Protein AF-A0A1V3XWV5-F1 (afdb_monomer_lite)

Structure (mmCIF, N/CA/C/O backbone):
data_AF-A0A1V3XWV5-F1
#
_entry.id   AF-A0A1V3XWV5-F1
#
loop_
_atom_site.group_PDB
_atom_site.id
_atom_site.type_symbol
_atom_site.label_atom_id
_atom_site.label_alt_id
_atom_site.label_comp_id
_atom_site.label_asym_id
_atom_site.label_entity_id
_atom_site.label_seq_id
_atom_site.pdbx_PDB_ins_code
_atom_site.Cartn_x
_atom_site.Cartn_y
_atom_site.Cartn_z
_atom_site.occupancy
_atom_site.B_iso_or_equiv
_atom_site.auth_seq_id
_atom_site.auth_comp_id
_atom_site.auth_asym_id
_atom_site.auth_atom_id
_atom_site.pdbx_PDB_model_num
ATOM 1 N N . MET A 1 1 ? -13.512 8.940 13.513 1.00 74.88 1 MET A N 1
ATOM 2 C CA . MET A 1 1 ? -13.623 7.482 13.356 1.00 74.88 1 MET A CA 1
ATOM 3 C C . MET A 1 1 ? -14.535 6.925 14.436 1.00 74.88 1 MET A C 1
ATOM 5 O O . MET A 1 1 ? -14.360 7.259 15.603 1.00 74.88 1 MET A O 1
ATOM 9 N N . THR A 1 2 ? -15.551 6.168 14.047 1.00 80.50 2 THR A N 1
ATOM 10 C CA . THR A 1 2 ? -16.585 5.592 14.914 1.00 80.50 2 THR A CA 1
ATOM 11 C C . THR A 1 2 ? -16.366 4.089 15.097 1.00 80.50 2 THR A C 1
ATOM 13 O O . THR A 1 2 ? -15.577 3.476 14.382 1.00 80.50 2 THR A O 1
ATOM 16 N N . ARG A 1 3 ? -17.087 3.456 16.033 1.00 78.12 3 ARG A N 1
ATOM 17 C CA . ARG A 1 3 ? -17.044 1.992 16.207 1.00 78.12 3 ARG A CA 1
ATOM 18 C C . ARG A 1 3 ? -17.462 1.245 14.933 1.00 78.12 3 ARG A C 1
ATOM 20 O O . ARG A 1 3 ? -16.845 0.243 14.607 1.00 78.12 3 ARG A O 1
ATOM 27 N N . SER A 1 4 ? -18.431 1.793 14.193 1.00 82.25 4 SER A N 1
ATOM 28 C CA . SER A 1 4 ? -18.898 1.249 12.910 1.00 82.25 4 SER A CA 1
ATOM 29 C C . SER A 1 4 ? -17.804 1.268 11.835 1.00 82.25 4 SER A C 1
ATOM 31 O O . SER A 1 4 ? -17.715 0.341 11.036 1.00 82.25 4 SER A O 1
ATOM 33 N N . ASP A 1 5 ? -16.921 2.274 11.846 1.00 83.94 5 ASP A N 1
ATOM 34 C CA . ASP A 1 5 ? -15.794 2.372 10.901 1.00 83.94 5 ASP A CA 1
ATOM 35 C C . ASP A 1 5 ? -14.736 1.282 11.142 1.00 83.94 5 ASP A C 1
ATOM 37 O O . ASP A 1 5 ? -13.973 0.941 10.239 1.00 83.94 5 ASP A O 1
ATOM 41 N N . ASN A 1 6 ? -14.698 0.722 12.353 1.00 88.62 6 ASN A N 1
ATOM 42 C CA . ASN A 1 6 ? -13.770 -0.332 12.761 1.00 88.62 6 ASN A CA 1
ATOM 43 C C . ASN A 1 6 ? -14.377 -1.736 12.670 1.00 88.62 6 ASN A C 1
ATOM 45 O O . ASN A 1 6 ? -13.761 -2.694 13.137 1.00 88.62 6 ASN A O 1
ATOM 49 N N . GLU A 1 7 ? -15.566 -1.879 12.080 1.00 94.00 7 GLU A N 1
ATOM 50 C CA . GLU A 1 7 ? -16.153 -3.196 11.855 1.00 94.00 7 GLU A CA 1
ATOM 51 C C . GLU A 1 7 ? -15.254 -4.033 10.928 1.00 94.00 7 GLU A C 1
ATOM 53 O O . GLU A 1 7 ? -14.807 -3.528 9.887 1.00 94.00 7 GLU A O 1
ATOM 58 N N . PRO A 1 8 ? -15.003 -5.318 11.248 1.00 93.44 8 PRO A N 1
ATOM 59 C CA . PRO A 1 8 ? -14.084 -6.160 10.480 1.00 93.44 8 PRO A CA 1
ATOM 60 C C . PRO A 1 8 ? -14.405 -6.225 8.984 1.00 93.44 8 PRO A C 1
ATOM 62 O O . PRO A 1 8 ? -13.501 -6.240 8.151 1.00 93.44 8 PRO A O 1
ATOM 65 N N . SER A 1 9 ? -15.690 -6.215 8.623 1.00 94.56 9 SER A N 1
ATOM 66 C CA . SER A 1 9 ? -16.138 -6.232 7.228 1.00 94.56 9 SER A CA 1
ATOM 67 C C . SER A 1 9 ? -15.759 -4.959 6.467 1.00 94.56 9 SER A C 1
ATOM 69 O O . SER A 1 9 ? -15.361 -5.042 5.306 1.00 94.56 9 SER A O 1
ATOM 71 N N . ARG A 1 10 ? -15.821 -3.788 7.114 1.00 92.62 10 ARG A N 1
ATOM 72 C CA . ARG A 1 10 ? -15.394 -2.518 6.509 1.00 92.62 10 ARG A CA 1
ATOM 73 C C . ARG A 1 10 ? -13.882 -2.447 6.370 1.00 92.62 10 ARG A C 1
ATOM 75 O O . ARG A 1 10 ? -13.394 -2.054 5.315 1.00 92.62 10 ARG A O 1
ATOM 82 N N . LEU A 1 11 ? -13.150 -2.857 7.405 1.00 93.56 11 LEU A N 1
ATOM 83 C CA . LEU A 1 11 ? -11.688 -2.934 7.366 1.00 93.56 11 LEU A CA 1
ATOM 84 C C . LEU A 1 11 ? -11.208 -3.851 6.237 1.00 93.56 11 LEU A C 1
ATOM 86 O O . LEU A 1 11 ? -10.318 -3.476 5.477 1.00 93.56 11 LEU A O 1
ATOM 90 N N . ARG A 1 12 ? -11.851 -5.014 6.079 1.00 95.19 12 ARG A N 1
ATOM 91 C CA . ARG A 1 12 ? -11.579 -5.946 4.983 1.00 95.19 12 ARG A CA 1
ATOM 92 C C . ARG A 1 12 ? -11.820 -5.311 3.616 1.00 95.19 12 ARG A C 1
ATOM 94 O O . ARG A 1 12 ? -10.946 -5.401 2.766 1.00 95.19 12 ARG A O 1
ATOM 101 N N . ALA A 1 13 ? -12.953 -4.640 3.415 1.00 95.19 13 ALA A N 1
ATOM 102 C CA . ALA A 1 13 ? -13.257 -3.996 2.136 1.00 95.19 13 ALA A CA 1
ATOM 103 C C . ALA A 1 13 ? -12.2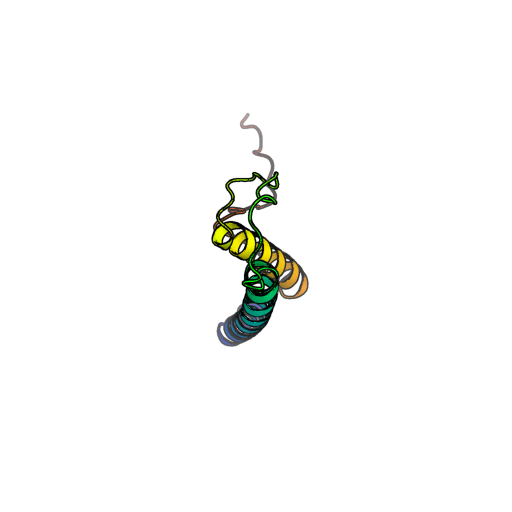13 -2.923 1.760 1.00 95.19 13 ALA A C 1
ATOM 105 O O . ALA A 1 13 ? -11.783 -2.844 0.607 1.00 95.19 13 ALA A O 1
ATOM 106 N N . VAL A 1 14 ? -11.759 -2.133 2.742 1.00 94.88 14 VAL A N 1
ATOM 107 C CA . VAL A 1 14 ? -10.671 -1.158 2.550 1.00 94.88 14 VAL A CA 1
ATOM 108 C C . VAL A 1 14 ? -9.371 -1.867 2.166 1.00 94.88 14 VAL A C 1
ATOM 110 O O . VAL A 1 14 ? -8.738 -1.480 1.188 1.00 94.88 14 VAL A O 1
ATOM 113 N N . ALA A 1 15 ? -8.991 -2.922 2.890 1.00 94.12 15 ALA A N 1
ATOM 114 C CA . ALA A 1 15 ? -7.771 -3.676 2.611 1.00 94.12 15 ALA A CA 1
ATOM 115 C C . ALA A 1 15 ? -7.779 -4.312 1.210 1.00 94.12 15 ALA A C 1
ATOM 117 O O . ALA A 1 15 ? -6.781 -4.240 0.502 1.00 94.12 15 ALA A O 1
ATOM 118 N N . GLU A 1 16 ? -8.905 -4.887 0.785 1.00 97.50 16 GLU A N 1
ATOM 119 C CA . GLU A 1 16 ? -9.054 -5.489 -0.546 1.00 97.50 16 GLU A CA 1
ATOM 120 C C . GLU A 1 16 ? -8.935 -4.450 -1.662 1.00 97.50 16 GLU A C 1
ATOM 122 O O . GLU A 1 16 ? -8.255 -4.691 -2.659 1.00 97.50 16 GLU A O 1
ATOM 127 N N . THR A 1 17 ? -9.533 -3.272 -1.466 1.00 96.50 17 THR A N 1
ATOM 128 C CA . THR A 1 17 ? -9.422 -2.153 -2.413 1.00 96.50 17 THR A CA 1
ATOM 129 C C . THR A 1 17 ? -7.967 -1.718 -2.564 1.00 96.50 17 THR A C 1
ATOM 131 O O . THR A 1 17 ? -7.448 -1.639 -3.675 1.00 96.50 17 THR A O 1
ATOM 134 N N . LEU A 1 18 ? -7.281 -1.503 -1.442 1.00 95.69 18 LEU A N 1
ATOM 135 C CA . LEU A 1 18 ? -5.883 -1.081 -1.431 1.00 95.69 18 LEU A CA 1
ATOM 136 C C . LEU A 1 18 ? -4.949 -2.136 -2.031 1.00 95.69 18 LEU A C 1
ATOM 138 O O . LEU A 1 18 ? -4.023 -1.788 -2.758 1.00 95.69 18 LEU A O 1
ATOM 142 N N . ALA A 1 19 ? -5.200 -3.420 -1.768 1.00 94.94 19 ALA A N 1
ATOM 143 C CA . ALA A 1 19 ? -4.422 -4.509 -2.346 1.00 94.94 19 ALA A CA 1
ATOM 144 C C . ALA A 1 19 ? -4.570 -4.567 -3.875 1.00 94.94 19 ALA A C 1
ATOM 146 O O . ALA A 1 19 ? -3.585 -4.792 -4.579 1.00 94.94 19 ALA A O 1
ATOM 147 N N . ALA A 1 20 ? -5.778 -4.333 -4.398 1.00 96.25 20 ALA A N 1
ATOM 148 C CA . ALA A 1 20 ? -6.015 -4.269 -5.837 1.00 96.25 20 ALA A CA 1
ATOM 149 C C . ALA A 1 20 ? -5.307 -3.064 -6.481 1.00 96.25 20 ALA A C 1
ATOM 151 O O . ALA A 1 20 ? -4.583 -3.245 -7.462 1.00 96.25 20 ALA A O 1
ATOM 152 N N . GLU A 1 21 ? -5.445 -1.868 -5.893 1.00 95.75 21 GLU A N 1
ATOM 153 C CA . GLU A 1 21 ? -4.768 -0.643 -6.351 1.00 95.75 21 GLU A CA 1
ATOM 154 C C . GLU A 1 21 ? -3.235 -0.813 -6.348 1.00 95.75 21 GLU A C 1
ATOM 156 O O . GLU A 1 21 ? -2.565 -0.506 -7.336 1.00 95.75 21 GLU A O 1
ATOM 161 N N . ALA A 1 22 ? -2.671 -1.374 -5.273 1.00 93.56 22 ALA A N 1
ATOM 162 C CA . ALA A 1 22 ? -1.239 -1.650 -5.173 1.00 93.56 22 ALA A CA 1
ATOM 163 C C . ALA A 1 22 ? -0.771 -2.670 -6.222 1.00 93.56 22 ALA A C 1
ATOM 165 O O . ALA A 1 22 ? 0.266 -2.477 -6.854 1.00 93.56 22 ALA A O 1
ATOM 166 N N . ALA A 1 23 ? -1.541 -3.736 -6.461 1.00 92.75 23 ALA A N 1
ATOM 167 C CA . ALA A 1 23 ? -1.194 -4.733 -7.468 1.00 92.75 23 ALA A CA 1
ATOM 168 C C . ALA A 1 23 ? -1.174 -4.144 -8.889 1.00 92.75 23 ALA A C 1
ATOM 170 O O . ALA A 1 23 ? -0.305 -4.496 -9.689 1.00 92.75 23 ALA A O 1
ATOM 171 N N . GLU A 1 24 ? -2.111 -3.253 -9.220 1.00 93.94 24 GLU A N 1
ATOM 172 C CA . GLU A 1 24 ? -2.110 -2.523 -10.493 1.00 93.94 24 GLU A CA 1
ATOM 173 C C . GLU A 1 24 ? -0.894 -1.608 -10.623 1.00 93.94 24 GLU A C 1
ATOM 175 O O . GLU A 1 24 ? -0.195 -1.655 -11.639 1.00 93.94 24 GLU A O 1
ATOM 180 N N . PHE A 1 25 ? -0.592 -0.848 -9.572 1.00 92.00 25 PHE A N 1
ATOM 181 C CA . PHE A 1 25 ? 0.564 0.038 -9.529 1.00 92.00 25 PHE A CA 1
ATOM 182 C C . PHE A 1 25 ? 1.887 -0.720 -9.717 1.00 92.00 25 PHE A C 1
ATOM 184 O O . PHE A 1 25 ? 2.686 -0.368 -10.587 1.00 92.00 25 PHE A O 1
ATOM 191 N N . VAL A 1 26 ? 2.093 -1.811 -8.973 1.00 90.31 26 VAL A N 1
ATOM 192 C CA . VAL A 1 26 ? 3.289 -2.663 -9.074 1.00 90.31 26 VAL A CA 1
ATOM 193 C C . VAL A 1 26 ? 3.445 -3.232 -10.484 1.00 90.31 26 VAL A C 1
ATOM 195 O O . VAL A 1 26 ? 4.554 -3.238 -11.022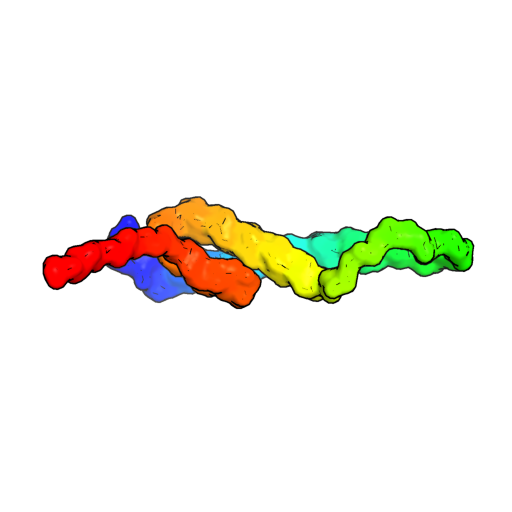 1.00 90.31 26 VAL A O 1
ATOM 198 N N . ARG A 1 27 ? 2.354 -3.687 -11.118 1.00 89.12 27 ARG A N 1
ATOM 199 C CA . ARG A 1 27 ? 2.398 -4.174 -12.508 1.00 89.12 27 ARG A CA 1
ATOM 200 C C . ARG A 1 27 ? 2.874 -3.086 -13.472 1.00 89.12 27 ARG A C 1
ATOM 202 O O . ARG A 1 27 ? 3.742 -3.368 -14.297 1.00 89.12 27 ARG A O 1
ATOM 209 N N . GLY A 1 28 ? 2.357 -1.863 -13.342 1.00 87.12 28 GLY A N 1
ATOM 210 C CA . GLY A 1 28 ? 2.774 -0.717 -14.156 1.00 87.12 28 GLY A CA 1
ATOM 211 C C . GLY A 1 28 ? 4.245 -0.351 -13.948 1.00 87.12 28 GLY A C 1
ATOM 212 O O . GLY A 1 28 ? 5.020 -0.323 -14.902 1.00 87.12 28 GLY A O 1
ATOM 213 N N . ARG A 1 29 ? 4.671 -0.174 -12.693 1.00 85.19 29 ARG A N 1
ATOM 214 C CA . ARG A 1 29 ? 6.054 0.210 -12.357 1.00 85.19 29 ARG A CA 1
ATOM 215 C C . ARG A 1 29 ? 7.079 -0.838 -12.768 1.00 85.19 29 ARG A C 1
ATOM 217 O O . ARG A 1 29 ? 8.142 -0.487 -13.271 1.00 85.19 29 ARG A O 1
ATOM 224 N N . ARG A 1 30 ? 6.764 -2.129 -12.619 1.00 82.62 30 ARG A N 1
ATOM 225 C CA . ARG A 1 30 ? 7.634 -3.206 -13.114 1.00 82.62 30 ARG A CA 1
ATOM 226 C C . ARG A 1 30 ? 7.740 -3.173 -14.637 1.00 82.62 30 ARG A C 1
ATOM 228 O O . ARG A 1 30 ? 8.840 -3.326 -15.155 1.00 82.62 30 ARG A O 1
ATOM 235 N N . ALA A 1 31 ? 6.643 -2.941 -15.356 1.00 80.44 31 ALA A N 1
ATOM 236 C CA . ALA A 1 31 ? 6.697 -2.800 -16.809 1.00 80.44 31 ALA A CA 1
ATOM 237 C C . ALA A 1 31 ? 7.541 -1.587 -17.244 1.00 80.44 31 ALA A C 1
ATOM 239 O O . ALA A 1 31 ? 8.277 -1.690 -18.215 1.00 80.44 31 ALA A O 1
ATOM 240 N N . GLU A 1 32 ? 7.5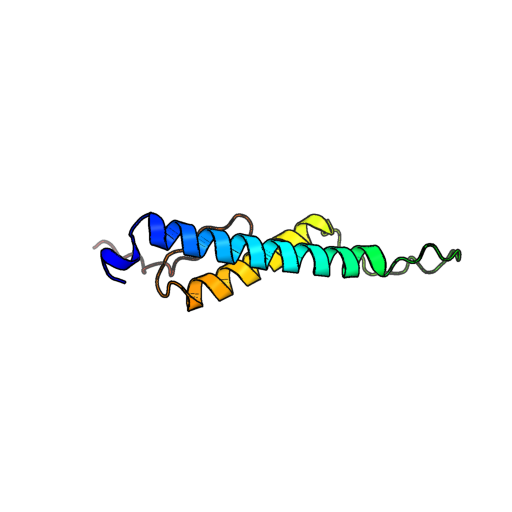10 -0.474 -16.512 1.00 79.25 32 GLU A N 1
ATOM 241 C CA . GLU A 1 32 ? 8.371 0.687 -16.784 1.00 79.25 32 GLU A CA 1
ATOM 242 C C . GLU A 1 32 ? 9.852 0.387 -16.514 1.00 79.25 32 GLU A C 1
ATOM 244 O O . GLU A 1 32 ? 10.702 0.645 -17.363 1.00 79.25 32 GLU A O 1
ATOM 249 N N . ILE A 1 33 ? 10.171 -0.189 -15.351 1.00 76.25 33 ILE A N 1
ATOM 250 C CA . ILE A 1 33 ? 11.555 -0.450 -14.928 1.00 76.25 33 ILE A CA 1
ATOM 251 C C . ILE A 1 33 ? 12.207 -1.544 -15.784 1.00 76.25 33 ILE A C 1
ATOM 253 O O . ILE A 1 33 ? 13.369 -1.418 -16.161 1.00 76.25 33 ILE A O 1
ATOM 257 N N . PHE A 1 34 ? 11.467 -2.606 -16.113 1.00 70.56 34 PHE A N 1
ATOM 258 C CA . PHE A 1 34 ? 11.996 -3.755 -16.854 1.00 70.56 34 PHE A CA 1
ATOM 259 C C . PHE A 1 34 ? 11.703 -3.703 -18.364 1.00 70.56 34 PHE A C 1
ATOM 261 O O . PHE A 1 34 ? 12.447 -4.294 -19.142 1.00 70.56 34 PHE A O 1
ATOM 268 N N . GLY A 1 35 ? 10.655 -3.002 -18.807 1.00 63.00 35 GLY A N 1
ATOM 269 C CA . GLY A 1 35 ? 10.257 -2.896 -20.220 1.00 63.00 35 GLY A CA 1
ATOM 270 C C . GLY A 1 35 ? 10.954 -1.781 -21.007 1.00 63.00 35 GLY A C 1
ATOM 271 O O . GLY A 1 35 ? 10.932 -1.808 -22.234 1.00 63.00 35 GLY A O 1
ATOM 272 N N . LEU A 1 36 ? 11.629 -0.840 -20.334 1.00 54.88 36 LEU A N 1
ATOM 273 C CA . LEU A 1 36 ? 12.536 0.134 -20.966 1.00 54.88 36 LEU A CA 1
ATOM 274 C C . LEU A 1 36 ? 13.909 -0.456 -21.339 1.00 54.88 36 LEU A C 1
ATOM 276 O O . LEU A 1 36 ? 14.741 0.254 -21.901 1.00 54.88 36 LEU A O 1
ATOM 280 N N . HIS A 1 37 ? 14.136 -1.747 -21.085 1.00 50.75 37 HIS A N 1
ATOM 281 C CA . HIS A 1 37 ? 15.217 -2.517 -21.693 1.00 50.75 37 HIS A CA 1
ATOM 282 C C . HIS A 1 37 ? 14.653 -3.377 -22.832 1.00 50.75 37 HIS A C 1
ATOM 284 O O . HIS A 1 37 ? 14.483 -4.587 -22.657 1.00 50.75 37 HIS A O 1
ATOM 290 N N . PRO A 1 38 ? 14.362 -2.812 -24.023 1.00 42.81 38 PRO A N 1
ATOM 291 C CA . PRO A 1 38 ? 14.338 -3.662 -25.193 1.00 42.81 38 PRO A CA 1
ATOM 292 C C . PRO A 1 38 ? 15.740 -4.267 -25.293 1.00 42.81 38 PRO A C 1
ATOM 294 O O . PRO A 1 38 ? 16.746 -3.566 -25.172 1.00 42.81 38 PRO A O 1
ATOM 297 N N . ALA A 1 39 ? 15.808 -5.582 -25.461 1.00 45.50 39 ALA A N 1
ATOM 298 C CA . ALA A 1 39 ? 17.025 -6.291 -25.818 1.00 45.50 39 ALA A CA 1
ATOM 299 C C . ALA A 1 39 ? 17.457 -5.884 -27.240 1.00 45.50 39 ALA A C 1
ATOM 301 O O . ALA A 1 39 ? 17.422 -6.680 -28.172 1.00 45.50 39 ALA A O 1
ATOM 302 N N . THR A 1 40 ? 17.798 -4.613 -27.430 1.00 41.31 40 THR A N 1
ATOM 303 C CA . THR A 1 40 ? 18.519 -4.130 -28.595 1.00 41.31 40 THR A CA 1
ATOM 304 C C . THR A 1 40 ? 19.982 -4.127 -28.212 1.00 41.31 40 THR A C 1
ATOM 306 O O . THR A 1 40 ? 20.420 -3.304 -27.407 1.00 41.31 40 THR A O 1
ATOM 309 N N . ASP A 1 41 ? 20.705 -5.085 -28.781 1.00 49.81 41 ASP A N 1
ATOM 310 C CA . ASP A 1 41 ? 22.140 -5.014 -29.011 1.00 49.81 41 ASP A CA 1
ATOM 311 C C . ASP A 1 41 ? 22.601 -3.568 -29.195 1.00 49.81 41 ASP A C 1
ATOM 313 O O . ASP A 1 41 ? 22.227 -2.906 -30.164 1.00 49.81 41 ASP A O 1
ATOM 317 N N . SER A 1 42 ? 23.429 -3.090 -28.274 1.00 39.16 42 SER A N 1
ATOM 318 C CA . SER A 1 42 ? 24.605 -2.275 -28.570 1.00 39.16 42 SER A CA 1
ATOM 319 C C . SER A 1 42 ? 25.347 -2.061 -27.263 1.00 39.16 42 SER A C 1
ATOM 321 O O . SER A 1 42 ? 24.842 -1.444 -26.324 1.00 39.16 42 SER A O 1
ATOM 323 N N . GLY A 1 43 ? 26.552 -2.622 -27.200 1.00 47.59 43 GLY A N 1
ATOM 324 C CA . GLY A 1 43 ? 27.502 -2.308 -26.151 1.00 47.59 43 GLY A CA 1
ATOM 325 C C . GLY A 1 43 ? 27.710 -0.797 -26.020 1.00 47.59 43 GLY A C 1
ATOM 326 O O . GLY A 1 43 ? 27.503 -0.035 -26.961 1.00 47.59 43 GLY A O 1
ATOM 327 N N . ASP A 1 44 ? 28.172 -0.408 -24.836 1.00 42.50 44 ASP A N 1
ATOM 328 C CA . ASP A 1 44 ? 28.801 0.888 -24.544 1.00 42.50 44 ASP A CA 1
ATOM 329 C C . ASP A 1 44 ? 27.937 2.031 -23.969 1.00 42.50 44 ASP A C 1
ATOM 331 O O . ASP A 1 44 ? 28.421 3.147 -23.800 1.00 42.50 44 ASP A O 1
ATOM 335 N N . ALA A 1 45 ? 26.703 1.766 -23.522 1.00 42.88 45 ALA A N 1
ATOM 336 C CA . ALA A 1 45 ? 25.894 2.762 -22.793 1.00 42.88 45 ALA A CA 1
ATOM 337 C C . ALA A 1 45 ? 25.656 2.434 -21.304 1.00 42.88 45 ALA A C 1
ATOM 339 O O . ALA A 1 45 ? 24.756 2.992 -20.676 1.00 42.88 45 ALA A O 1
ATOM 340 N N . VAL A 1 46 ? 26.495 1.588 -20.692 1.00 44.41 46 VAL A N 1
ATOM 341 C CA . VAL A 1 46 ? 26.559 1.431 -19.224 1.00 44.41 46 VAL A CA 1
ATOM 342 C C . VAL A 1 46 ? 27.318 2.625 -18.630 1.00 44.41 46 VAL A C 1
ATOM 344 O O . VAL A 1 46 ? 28.379 2.497 -18.026 1.00 44.41 46 VAL A O 1
ATOM 347 N N . ARG A 1 47 ? 26.789 3.833 -18.832 1.00 42.69 47 ARG A N 1
ATOM 348 C CA . ARG A 1 47 ? 27.208 5.024 -18.093 1.00 42.69 47 ARG A CA 1
ATOM 349 C C . ARG A 1 47 ? 26.035 5.574 -17.301 1.00 42.69 47 ARG A C 1
ATOM 351 O O . ARG A 1 47 ? 25.249 6.387 -17.767 1.00 42.69 47 ARG A O 1
ATOM 358 N N . THR A 1 48 ? 26.024 5.139 -16.046 1.00 44.25 48 THR A N 1
ATOM 359 C CA . THR A 1 48 ? 25.656 5.963 -14.895 1.00 44.25 48 THR A CA 1
ATOM 360 C C . THR A 1 48 ? 24.188 6.379 -14.816 1.00 44.25 48 THR A C 1
ATOM 362 O O . THR A 1 48 ? 23.840 7.549 -14.937 1.00 44.25 48 THR A O 1
ATOM 365 N N . LYS A 1 49 ? 23.350 5.437 -14.387 1.00 42.03 49 LYS A N 1
ATOM 366 C CA . LYS A 1 49 ? 22.538 5.690 -13.187 1.00 42.03 49 LYS A CA 1
ATOM 367 C C . LYS A 1 49 ? 22.836 4.617 -12.153 1.00 42.03 49 LYS A C 1
ATOM 369 O O . LYS A 1 49 ? 22.056 3.720 -11.870 1.00 42.03 49 LYS A O 1
ATOM 374 N N . THR A 1 50 ? 24.051 4.735 -11.634 1.00 46.62 50 THR A N 1
ATOM 375 C CA . THR A 1 50 ? 24.545 4.077 -10.435 1.00 46.62 50 THR A CA 1
ATOM 376 C C . THR A 1 50 ? 23.744 4.598 -9.246 1.00 46.62 50 THR A C 1
ATOM 378 O O . THR A 1 50 ? 24.057 5.633 -8.662 1.00 46.62 50 THR A O 1
ATOM 381 N N . THR A 1 51 ? 22.681 3.900 -8.879 1.00 45.56 51 THR A N 1
ATOM 382 C CA . THR A 1 51 ? 22.250 3.850 -7.483 1.00 45.56 51 THR A CA 1
ATOM 383 C C . THR A 1 51 ? 21.922 2.387 -7.201 1.00 45.56 51 THR A C 1
ATOM 385 O O . THR A 1 51 ? 21.089 1.828 -7.908 1.00 45.56 51 THR A O 1
ATOM 388 N N . PRO A 1 52 ? 22.610 1.724 -6.254 1.00 47.91 52 PRO A N 1
ATOM 389 C CA . PRO A 1 52 ? 22.405 0.315 -5.926 1.00 47.91 52 PRO A CA 1
ATOM 390 C C . PRO A 1 52 ? 21.135 0.139 -5.085 1.00 47.91 52 PRO A C 1
ATOM 392 O O . PRO A 1 52 ? 21.158 -0.436 -4.005 1.00 47.91 52 PRO A O 1
ATOM 395 N N . THR A 1 53 ? 20.025 0.698 -5.543 1.00 52.97 53 THR A N 1
ATOM 396 C CA . THR A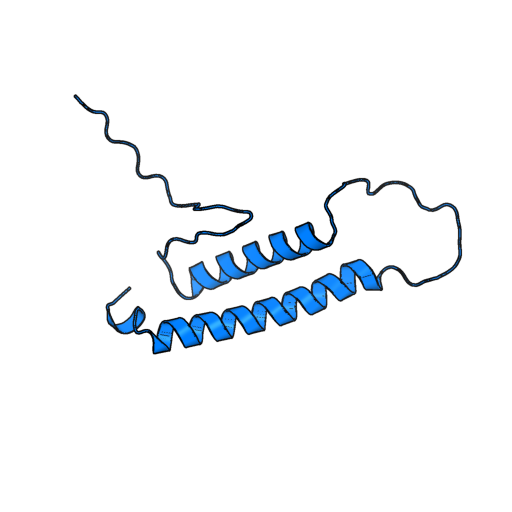 1 53 ? 18.706 0.336 -5.043 1.00 52.97 53 THR A CA 1
ATOM 397 C C . THR A 1 53 ? 18.231 -0.796 -5.925 1.00 52.97 53 THR A C 1
ATOM 399 O O . THR A 1 53 ? 18.039 -0.596 -7.125 1.00 52.97 53 THR A O 1
ATOM 402 N N . ASP A 1 54 ? 18.116 -1.986 -5.340 1.00 65.00 54 ASP A N 1
ATOM 403 C CA . ASP A 1 54 ? 17.443 -3.114 -5.968 1.00 65.00 54 ASP A CA 1
ATOM 404 C C . ASP A 1 54 ? 16.121 -2.593 -6.570 1.00 65.00 54 ASP A C 1
ATOM 406 O O . ASP A 1 54 ? 15.345 -1.950 -5.853 1.00 65.00 54 ASP A O 1
ATOM 410 N N . PRO A 1 55 ? 15.874 -2.757 -7.884 1.00 64.75 55 PRO A N 1
ATOM 411 C CA . PRO A 1 55 ? 14.640 -2.291 -8.510 1.00 64.75 55 PRO A CA 1
ATOM 412 C C . PRO A 1 55 ? 13.387 -2.811 -7.791 1.00 64.75 55 PRO A C 1
ATOM 414 O O . PRO A 1 55 ? 12.350 -2.154 -7.850 1.00 64.75 55 PRO A O 1
ATOM 417 N N . VAL A 1 56 ? 13.488 -3.937 -7.076 1.00 71.25 56 VAL A N 1
ATOM 418 C CA . VAL A 1 56 ? 12.441 -4.442 -6.180 1.00 71.25 56 VAL A CA 1
ATOM 419 C C . VAL A 1 56 ? 12.199 -3.475 -5.014 1.00 71.25 56 VAL A C 1
ATOM 421 O O . VAL A 1 56 ? 11.086 -2.982 -4.876 1.00 71.25 56 VAL A O 1
ATOM 424 N N . THR A 1 57 ? 13.241 -3.067 -4.283 1.00 79.38 57 THR A N 1
ATOM 425 C CA . THR A 1 57 ? 13.142 -2.089 -3.181 1.00 79.38 57 THR A CA 1
ATOM 426 C C . THR A 1 57 ? 12.546 -0.747 -3.621 1.00 79.38 57 THR A C 1
ATOM 428 O O . THR A 1 57 ? 11.809 -0.116 -2.864 1.00 79.38 57 THR A O 1
ATOM 431 N N . VAL A 1 58 ? 12.821 -0.292 -4.851 1.00 81.56 58 VAL A N 1
ATOM 432 C CA . VAL A 1 58 ? 12.219 0.948 -5.384 1.00 81.56 58 VAL A CA 1
ATOM 433 C C . VAL A 1 58 ? 10.711 0.792 -5.572 1.00 81.56 58 VAL A C 1
ATOM 435 O O . VAL A 1 58 ? 9.948 1.674 -5.178 1.00 81.56 58 VAL A O 1
ATOM 438 N N . VAL A 1 59 ? 10.278 -0.323 -6.166 1.00 85.06 59 VAL A N 1
ATOM 439 C CA . VAL A 1 59 ? 8.853 -0.611 -6.370 1.00 85.06 59 VAL A CA 1
ATOM 440 C C . VAL A 1 59 ? 8.139 -0.775 -5.030 1.00 85.06 59 VAL A C 1
ATOM 442 O O . VAL A 1 59 ? 7.037 -0.249 -4.876 1.00 85.06 59 VAL A O 1
ATOM 445 N N . ASP A 1 60 ? 8.771 -1.427 -4.057 1.00 85.62 60 ASP A N 1
ATOM 446 C CA . ASP A 1 60 ? 8.214 -1.628 -2.717 1.00 85.62 60 ASP A CA 1
ATOM 447 C C . ASP A 1 60 ? 8.046 -0.286 -1.983 1.00 85.62 60 ASP A C 1
ATOM 449 O O . ASP A 1 60 ? 6.952 0.035 -1.514 1.00 85.62 60 ASP A O 1
ATOM 453 N N . THR A 1 61 ? 9.068 0.580 -2.013 1.00 86.00 61 THR A N 1
ATOM 454 C CA . THR A 1 61 ? 9.010 1.933 -1.421 1.00 86.00 61 THR A CA 1
ATOM 455 C C . THR A 1 61 ? 7.911 2.794 -2.055 1.00 86.00 61 THR A C 1
ATOM 457 O O . THR A 1 61 ? 7.145 3.468 -1.357 1.00 86.00 61 THR A O 1
ATOM 460 N N . ASP A 1 62 ? 7.810 2.784 -3.387 1.00 88.94 62 ASP A N 1
ATOM 461 C CA . ASP A 1 62 ? 6.776 3.529 -4.110 1.00 88.94 62 ASP A CA 1
ATOM 462 C C . ASP A 1 62 ? 5.366 3.002 -3.788 1.00 88.94 62 ASP A C 1
ATOM 464 O O . ASP A 1 62 ? 4.422 3.786 -3.641 1.00 88.94 62 ASP A O 1
ATOM 468 N N . THR A 1 63 ? 5.229 1.682 -3.644 1.00 90.38 63 THR A N 1
ATOM 469 C CA . THR A 1 63 ? 3.965 1.027 -3.285 1.00 90.38 63 THR A CA 1
ATOM 470 C C . THR A 1 63 ? 3.552 1.381 -1.860 1.00 90.38 63 THR A C 1
ATOM 472 O O . THR A 1 63 ? 2.392 1.729 -1.630 1.00 90.38 63 THR A O 1
ATOM 475 N N . GLU A 1 64 ? 4.487 1.383 -0.904 1.00 90.81 64 GLU A N 1
ATOM 476 C CA . GLU A 1 64 ? 4.206 1.813 0.468 1.00 90.81 64 GLU A CA 1
ATOM 477 C C . GLU A 1 64 ? 3.729 3.273 0.505 1.00 90.81 64 GLU A C 1
ATOM 479 O O . GLU A 1 64 ? 2.761 3.597 1.203 1.00 90.81 64 GLU A O 1
ATOM 484 N N . ARG A 1 65 ? 4.356 4.163 -0.273 1.00 90.56 65 ARG A N 1
ATOM 485 C CA . ARG A 1 65 ? 3.937 5.568 -0.358 1.00 90.56 65 ARG A CA 1
ATOM 486 C C . ARG A 1 65 ? 2.505 5.705 -0.880 1.00 90.56 65 ARG A C 1
ATOM 488 O O . ARG A 1 65 ? 1.714 6.418 -0.261 1.00 90.56 65 ARG A O 1
ATOM 495 N N . LEU A 1 66 ? 2.154 4.991 -1.953 1.00 92.75 66 LEU A N 1
ATOM 496 C CA . LEU A 1 66 ? 0.784 4.961 -2.478 1.00 92.75 66 LEU A CA 1
ATOM 497 C C . LEU A 1 66 ? -0.205 4.503 -1.401 1.00 92.75 66 LEU A C 1
ATOM 499 O O . LEU A 1 66 ? -1.211 5.170 -1.154 1.00 92.75 66 LEU A O 1
ATOM 503 N N . LEU A 1 67 ? 0.094 3.398 -0.716 1.00 92.38 67 LEU A N 1
ATOM 504 C CA . LEU A 1 67 ? -0.776 2.856 0.327 1.00 92.38 67 LEU A CA 1
ATOM 505 C C . LEU A 1 67 ? -0.976 3.847 1.478 1.00 92.38 67 LEU A C 1
ATOM 507 O O . LEU A 1 67 ? -2.099 4.013 1.956 1.00 92.38 67 LEU A O 1
ATOM 511 N N . ARG A 1 68 ? 0.080 4.555 1.895 1.00 91.25 68 ARG A N 1
ATOM 512 C CA . ARG A 1 68 ? -0.006 5.602 2.924 1.00 91.25 68 ARG A CA 1
ATOM 513 C C . ARG A 1 68 ? -0.906 6.757 2.494 1.00 91.25 68 ARG A C 1
ATOM 515 O O . ARG A 1 68 ? -1.776 7.160 3.265 1.00 91.25 68 ARG A O 1
ATOM 522 N N . GLU A 1 69 ? -0.741 7.266 1.275 1.00 91.31 69 GLU A N 1
ATOM 523 C CA . GLU A 1 69 ? -1.566 8.354 0.733 1.00 91.31 69 GLU A CA 1
ATOM 524 C C . GLU A 1 69 ? -3.052 7.961 0.681 1.00 91.31 69 GLU A C 1
ATOM 526 O O . GLU A 1 69 ? -3.924 8.733 1.093 1.00 91.31 69 GLU A O 1
ATOM 531 N N . ARG A 1 70 ? -3.352 6.734 0.242 1.00 94.31 70 ARG A N 1
ATOM 532 C CA . ARG A 1 70 ? -4.726 6.220 0.158 1.00 94.31 70 ARG A CA 1
ATOM 533 C C . ARG A 1 70 ? -5.337 5.952 1.530 1.00 94.31 70 ARG A C 1
ATOM 535 O O . ARG A 1 70 ? -6.493 6.306 1.757 1.00 94.31 70 ARG A O 1
ATOM 542 N N . LEU A 1 71 ? -4.572 5.408 2.476 1.00 91.81 71 LEU A N 1
ATOM 543 C CA . LEU A 1 71 ? -5.031 5.203 3.853 1.00 91.81 71 LEU A CA 1
ATOM 544 C C . LEU A 1 71 ? -5.335 6.521 4.567 1.00 91.81 71 LEU A C 1
ATOM 546 O O . LEU A 1 71 ? -6.339 6.597 5.267 1.00 91.81 71 LEU A O 1
ATOM 550 N N . VAL A 1 72 ? -4.547 7.578 4.349 1.00 90.88 72 VAL A N 1
ATOM 551 C CA . VAL A 1 72 ? -4.845 8.913 4.903 1.00 90.88 72 VAL A CA 1
ATOM 552 C C . VAL A 1 72 ? -6.185 9.452 4.385 1.00 90.88 72 VAL A C 1
ATOM 554 O O . VAL A 1 72 ? -6.916 10.090 5.141 1.00 90.88 72 VAL A O 1
ATOM 557 N N . GLN A 1 73 ? -6.531 9.174 3.124 1.00 89.62 73 GLN A N 1
ATOM 558 C CA . GLN A 1 73 ? -7.806 9.587 2.527 1.00 89.62 73 GLN A CA 1
ATOM 559 C C . GLN A 1 73 ? -8.987 8.744 3.025 1.00 89.62 73 GLN A C 1
ATOM 561 O O . GLN A 1 73 ? -10.036 9.288 3.363 1.00 89.62 73 GLN A O 1
ATOM 566 N N . LEU A 1 74 ? -8.829 7.418 3.065 1.00 89.44 74 LEU A N 1
ATOM 567 C CA . LEU A 1 74 ? -9.906 6.484 3.409 1.00 89.44 74 LEU A CA 1
ATOM 568 C C . LEU A 1 74 ? -10.135 6.364 4.919 1.00 89.44 74 LEU A C 1
ATOM 570 O O . LEU A 1 74 ? -11.252 6.089 5.357 1.00 89.44 74 LEU A O 1
ATOM 574 N N . ARG A 1 75 ? -9.078 6.532 5.716 1.00 90.06 75 ARG A N 1
ATOM 575 C CA . ARG A 1 75 ? -9.068 6.332 7.171 1.00 90.06 75 ARG A CA 1
ATOM 576 C C . ARG A 1 75 ? -8.229 7.417 7.864 1.00 90.06 75 ARG A C 1
ATOM 578 O O . ARG A 1 75 ? -7.187 7.129 8.458 1.00 90.06 75 ARG A O 1
ATOM 585 N N . PRO A 1 76 ? -8.670 8.687 7.802 1.00 87.12 76 PRO A N 1
ATOM 586 C CA . PRO A 1 76 ? -7.932 9.792 8.395 1.00 87.12 76 PRO A CA 1
ATOM 587 C C . PRO A 1 76 ? -7.769 9.602 9.909 1.00 87.12 76 PRO A C 1
ATOM 589 O O . PRO A 1 76 ? -8.746 9.424 10.639 1.00 87.12 76 PRO A O 1
ATOM 592 N N . GLY A 1 77 ? -6.523 9.695 10.377 1.00 81.38 77 GLY A N 1
ATOM 593 C CA . GLY A 1 77 ? -6.162 9.585 11.793 1.00 81.38 77 GLY A CA 1
ATOM 594 C C . GLY A 1 77 ? -5.710 8.195 12.244 1.00 81.38 77 GLY A C 1
ATOM 595 O O . GLY A 1 77 ? -5.258 8.074 13.384 1.00 81.38 77 GLY A O 1
ATOM 596 N N . ASP A 1 78 ? -5.770 7.183 11.374 1.00 85.69 78 ASP A N 1
ATOM 597 C CA . ASP A 1 78 ? -5.226 5.865 11.698 1.00 85.69 78 ASP A CA 1
ATOM 598 C C . ASP A 1 78 ? -3.695 5.849 11.654 1.00 85.69 78 ASP A C 1
ATOM 600 O O . ASP A 1 78 ? -3.092 6.371 10.711 1.00 85.69 78 ASP A O 1
ATOM 604 N N . PRO A 1 79 ? -3.034 5.253 12.666 1.00 82.94 79 PRO A N 1
ATOM 605 C CA . PRO A 1 79 ? -1.592 5.089 12.639 1.00 82.94 79 PRO A CA 1
ATOM 606 C C . PRO A 1 79 ? -1.209 4.039 11.591 1.00 82.94 79 PRO A C 1
ATOM 608 O O . PRO A 1 79 ? -1.770 2.946 11.560 1.00 82.94 79 PRO A O 1
ATOM 611 N N . ILE A 1 80 ? -0.205 4.352 10.769 1.00 83.88 80 ILE A N 1
ATOM 612 C CA . ILE A 1 80 ? 0.303 3.446 9.734 1.00 83.88 80 ILE A CA 1
ATOM 613 C C . ILE A 1 80 ? 1.712 2.985 10.112 1.00 83.88 80 ILE A C 1
ATOM 615 O O . ILE A 1 80 ? 2.626 3.805 10.247 1.00 83.88 80 ILE A O 1
ATOM 619 N N . LEU A 1 81 ? 1.877 1.671 10.259 1.00 82.88 81 LEU A N 1
ATOM 620 C CA . LEU A 1 81 ? 3.160 0.988 10.426 1.00 82.88 81 LEU A CA 1
ATOM 621 C C . LEU A 1 81 ? 3.489 0.272 9.109 1.00 82.88 81 LEU A C 1
ATOM 623 O O . LEU A 1 81 ? 2.783 -0.661 8.742 1.00 82.88 81 LEU A O 1
ATOM 627 N N . GLY A 1 82 ? 4.524 0.741 8.413 1.00 80.94 82 GLY A N 1
ATOM 628 C CA . GLY A 1 82 ? 5.052 0.132 7.184 1.00 80.94 82 GLY A CA 1
ATOM 629 C C . GLY A 1 82 ? 6.469 -0.398 7.388 1.00 80.94 82 GLY A C 1
ATOM 630 O O . GLY A 1 82 ? 7.087 -0.104 8.417 1.00 80.94 82 GLY A O 1
ATOM 631 N N . GLU A 1 83 ? 6.960 -1.176 6.428 1.00 76.12 83 GLU A N 1
ATOM 632 C CA . GLU A 1 83 ? 8.277 -1.821 6.477 1.00 76.12 83 GLU A CA 1
ATOM 633 C C . GLU A 1 83 ? 9.409 -0.836 6.154 1.00 76.12 83 GLU A C 1
ATOM 635 O O . GLU A 1 83 ? 10.404 -0.803 6.876 1.00 76.12 83 GLU A O 1
ATOM 640 N N . GLU A 1 84 ? 9.198 0.057 5.183 1.00 71.81 84 GLU A N 1
ATOM 641 C CA . GLU A 1 84 ? 10.186 1.047 4.739 1.00 71.81 84 GLU A CA 1
ATOM 642 C C . GLU A 1 84 ? 10.096 2.351 5.549 1.00 71.81 84 GLU A C 1
ATOM 644 O O . GLU A 1 84 ? 11.097 2.979 5.897 1.00 71.81 84 GLU A O 1
ATOM 649 N N . GLY A 1 85 ? 8.877 2.781 5.892 1.00 62.16 85 GLY A N 1
ATOM 650 C CA . GLY A 1 85 ? 8.626 4.050 6.583 1.00 62.16 85 GLY A CA 1
ATOM 651 C C . GLY A 1 85 ? 8.440 3.947 8.099 1.00 62.16 85 GLY A C 1
ATOM 652 O O . GLY A 1 85 ? 8.243 4.979 8.750 1.00 62.16 85 GLY A O 1
ATOM 653 N N . GLY A 1 86 ? 8.441 2.735 8.667 1.00 66.19 86 GLY A N 1
ATOM 654 C CA . GLY A 1 86 ? 8.200 2.479 10.090 1.00 66.19 86 GLY A CA 1
ATOM 655 C C . GLY A 1 86 ? 6.858 3.022 10.610 1.00 66.19 86 GLY A C 1
ATOM 656 O O . GLY A 1 86 ? 5.947 3.370 9.847 1.00 66.19 86 GLY A O 1
ATOM 657 N N . ALA A 1 87 ? 6.720 3.111 11.940 1.00 56.66 87 ALA A N 1
ATOM 658 C CA . ALA A 1 87 ? 5.609 3.808 12.592 1.00 56.66 87 ALA A CA 1
ATOM 659 C C . ALA A 1 87 ? 5.879 5.316 12.574 1.00 56.66 87 ALA A C 1
ATOM 661 O O . ALA A 1 87 ? 6.278 5.894 13.586 1.00 56.66 87 ALA A O 1
ATOM 662 N N . GLN A 1 88 ? 5.653 5.980 11.442 1.00 54.53 88 GLN A N 1
ATOM 663 C CA . GLN A 1 88 ? 5.533 7.439 11.425 1.00 54.53 88 GLN A CA 1
ATOM 664 C C . GLN A 1 88 ? 4.213 7.843 12.097 1.00 54.53 88 GLN A C 1
ATOM 666 O O . GLN A 1 88 ? 3.249 8.264 11.470 1.00 54.53 88 GLN A O 1
ATOM 671 N N . GLN A 1 89 ? 4.166 7.675 13.417 1.00 52.28 89 GLN A N 1
ATOM 672 C CA . GLN A 1 89 ? 3.232 8.372 14.278 1.00 52.28 89 GLN A CA 1
ATOM 673 C C . GLN A 1 89 ? 3.843 9.731 14.586 1.00 52.28 89 GLN A C 1
ATOM 675 O O . GLN A 1 89 ? 5.018 9.828 14.949 1.00 52.28 89 GLN A O 1
ATOM 680 N N . THR A 1 90 ? 3.026 10.778 14.507 1.00 47.44 90 THR A N 1
ATOM 681 C CA . THR A 1 90 ? 3.246 12.023 15.238 1.00 47.44 90 THR A CA 1
ATOM 682 C C . THR A 1 90 ? 3.738 11.672 16.644 1.00 47.44 90 THR A C 1
ATOM 684 O O . THR A 1 90 ? 2.959 11.208 17.480 1.00 47.44 90 THR A O 1
ATOM 687 N N . ARG A 1 91 ? 5.043 11.817 16.907 1.00 41.75 91 ARG A N 1
ATOM 688 C CA . ARG A 1 91 ? 5.595 11.622 18.247 1.00 41.75 91 ARG A CA 1
ATOM 689 C C . ARG A 1 91 ? 4.864 12.608 19.148 1.00 41.75 91 ARG A C 1
ATOM 691 O O . ARG A 1 91 ? 5.094 13.810 19.039 1.00 41.75 91 ARG A O 1
ATOM 698 N N . ARG A 1 92 ? 3.987 12.131 20.038 1.00 51.38 92 ARG A N 1
ATOM 699 C CA . ARG A 1 92 ? 3.523 12.984 21.136 1.00 51.38 92 ARG A CA 1
ATOM 700 C C . ARG A 1 92 ? 4.768 13.457 21.895 1.00 51.38 92 ARG A C 1
ATOM 702 O O . ARG A 1 92 ? 5.624 12.616 22.197 1.00 51.38 92 ARG A O 1
ATOM 709 N N . PRO A 1 93 ? 4.918 14.764 22.175 1.00 45.06 93 PRO A N 1
ATOM 710 C CA . PRO A 1 93 ? 6.060 15.243 22.934 1.00 45.06 93 PRO A CA 1
ATOM 711 C C . PRO A 1 93 ? 6.064 14.528 24.285 1.00 45.06 93 PRO A C 1
ATOM 713 O O . PRO A 1 93 ? 5.050 14.494 24.988 1.00 45.06 93 PRO A O 1
ATOM 716 N N . ARG A 1 94 ? 7.199 13.905 24.621 1.00 48.84 94 ARG A N 1
ATOM 717 C CA . ARG A 1 94 ? 7.420 13.347 25.954 1.00 48.84 94 ARG A CA 1
ATOM 718 C C . ARG A 1 94 ? 7.251 14.493 26.946 1.00 48.84 94 ARG A C 1
ATOM 720 O O . ARG A 1 94 ? 7.986 15.474 26.885 1.00 48.84 94 ARG A O 1
ATOM 727 N N . ARG A 1 95 ? 6.248 14.383 27.813 1.00 51.28 95 ARG A N 1
ATOM 728 C CA . ARG A 1 95 ? 6.027 15.330 28.905 1.00 51.28 95 ARG A CA 1
ATOM 729 C C . ARG A 1 95 ? 7.271 15.287 29.806 1.00 51.28 95 ARG A C 1
ATOM 731 O O . ARG A 1 95 ? 7.660 14.178 30.178 1.00 51.28 95 ARG A O 1
ATOM 738 N N . PRO A 1 96 ? 7.917 16.422 30.121 1.00 54.59 96 PRO A N 1
ATOM 739 C CA . PRO A 1 96 ?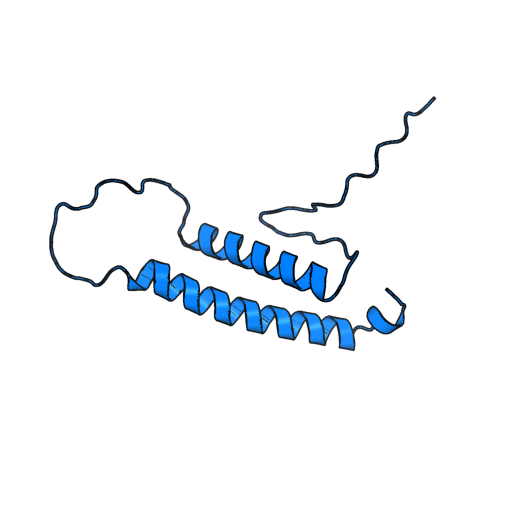 9.039 16.415 31.045 1.00 54.59 96 PRO A CA 1
ATOM 740 C C . PRO A 1 96 ? 8.528 15.955 32.414 1.00 54.59 96 PRO A C 1
ATOM 742 O O . PRO A 1 96 ? 7.523 16.462 32.918 1.00 54.59 96 PRO A O 1
ATOM 745 N N . THR A 1 97 ? 9.164 14.921 32.956 1.00 63.69 97 THR A N 1
ATOM 746 C CA . THR A 1 97 ? 9.010 14.513 34.356 1.00 63.69 97 THR A CA 1
ATOM 747 C C . THR A 1 97 ? 9.566 15.619 35.263 1.00 63.69 97 THR A C 1
ATOM 749 O O . THR A 1 97 ? 10.563 16.230 34.874 1.00 63.69 97 THR A O 1
ATOM 752 N N . PRO A 1 98 ? 8.901 15.906 36.399 1.00 70.94 98 PRO A N 1
ATOM 753 C CA . PRO A 1 98 ? 9.284 16.974 37.322 1.00 70.94 98 PRO A CA 1
ATOM 754 C C . PRO A 1 98 ? 10.624 16.715 38.013 1.00 70.94 98 PRO A C 1
ATOM 756 O O . PRO A 1 98 ? 11.007 15.528 38.136 1.00 70.94 98 PRO A O 1
#

Radius of gyration: 19.65 Å; chains: 1; bounding box: 48×23×66 Å

Foldseek 3Di:
DDPVCVPPVNVVVLVVVLVVVLVVQLVVLCCVVVVVDDVDDDPDPPDDPDDPDDSVNVSQVVSVVVSVVSCCVSPPPDFDADDVPGGPDPPDPDDDDD

Sequence (98 aa):
MTRSDNEPSRLRAVAETLAAEAAEFVRGRRAEIFGLHPATDSGDAVRTKTTPTDPVTVVDTDTERLLRERLVQLRPGDPILGEEGGAQQTRRPRRPTP

InterPro domains:
  IPR000760 Inositol monoph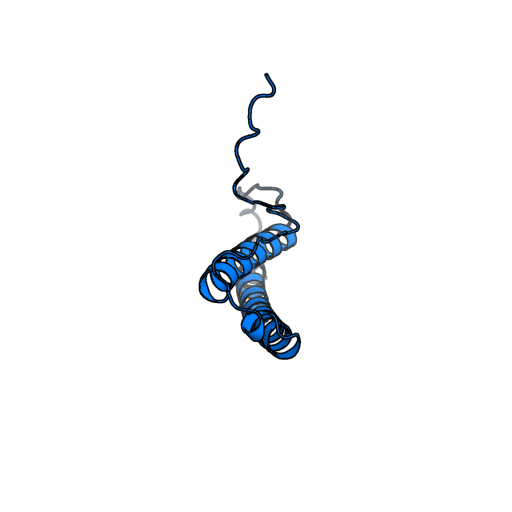osphatase-like [PF00459] (9-90)

pLDDT: mean 74.54, std 19.09, range [39.16, 97.5]

Organism: Mycobacterium kansasii (NCBI:txid1768)

Secondary structure (DSSP, 8-state):
--TGGG-HHHHHHHHHHHHHHHHHHHHHHHHHHHHT------------------HHHHHHHHHHHHHHHHHHHHSTT---EETTTEE----PPPPPP-